Protein AF-A0A0M3JBZ4-F1 (afdb_monomer_lite)

Foldseek 3Di:
DDPPPPVPDDDPDLQVVCCVPPNNQLLVLLLVLQCVVVVPDDDPPDPDRDDPSSSVSSPDPFLLSNLCSVDNNQLSVQLLVLQCVLQVNDFPPDDPDDDDRDGPPSSRVCSNVVPLLSNCSSPHPPVVSVVQCVVLVVPGRPPDDDPSSVVSSVVD

Organism: Anisakis simplex (NCBI:txid6269)

Radius of gyration: 19.53 Å; chains: 1; bounding box: 50×48×49 Å

Secondary structure (DSSP, 8-state):
--TTSTT-SS---HHHHHHHHH-HHHHHHHHHHHHHHTT----TT--SPPPHHHHHHHT---HHHHHHHHS-HHHHHHHHHHHHHHHTPPPP---SS-------HHHHHHHHTT-HHHHHHHHS-HHHHHHHHHHTT--SSSS---HHHHHHHHT-

Structure (mmCIF, N/CA/C/O backbone):
data_AF-A0A0M3JBZ4-F1
#
_entry.id   AF-A0A0M3JBZ4-F1
#
loop_
_atom_site.group_PDB
_atom_site.id
_atom_site.type_symbol
_atom_site.label_atom_id
_atom_site.label_alt_id
_atom_site.label_comp_id
_atom_site.label_asym_id
_atom_site.label_entity_id
_atom_site.label_seq_id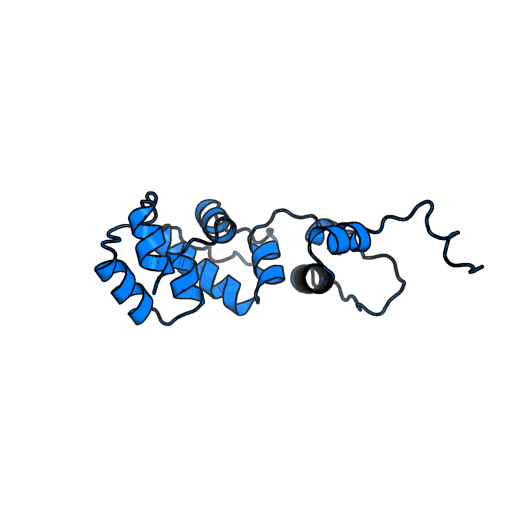
_atom_site.pdbx_PDB_ins_code
_atom_site.Cartn_x
_atom_site.Cartn_y
_atom_site.Cartn_z
_atom_site.occupancy
_atom_site.B_iso_or_equiv
_atom_site.auth_seq_id
_atom_site.auth_comp_id
_atom_site.auth_asym_id
_atom_site.auth_atom_id
_atom_site.pdbx_PDB_model_num
ATOM 1 N N . MET A 1 1 ? 32.236 26.283 -21.884 1.00 36.66 1 MET A N 1
ATOM 2 C CA . MET A 1 1 ? 30.768 26.282 -22.073 1.00 36.66 1 MET A CA 1
ATOM 3 C C . MET A 1 1 ? 30.400 24.889 -22.551 1.00 36.66 1 MET A C 1
ATOM 5 O O . MET A 1 1 ? 30.859 24.482 -23.607 1.00 36.66 1 MET A O 1
ATOM 9 N N . GLY A 1 2 ? 29.829 24.094 -21.646 1.00 34.66 2 GLY A N 1
ATOM 10 C CA . GLY A 1 2 ? 29.957 22.637 -21.648 1.00 34.66 2 GLY A CA 1
ATOM 11 C C . GLY A 1 2 ? 29.062 21.906 -22.647 1.00 34.66 2 GLY A C 1
ATOM 12 O O . GLY A 1 2 ? 27.935 22.319 -22.904 1.00 34.66 2 GLY A O 1
ATOM 13 N N . LEU A 1 3 ? 29.562 20.759 -23.114 1.00 31.56 3 LEU A N 1
ATOM 14 C CA . LEU A 1 3 ? 28.912 19.760 -23.978 1.00 31.56 3 LEU A CA 1
ATOM 15 C C . LEU A 1 3 ? 27.584 19.171 -23.434 1.00 31.56 3 LEU A C 1
ATOM 17 O O . LEU A 1 3 ? 27.039 18.238 -24.014 1.00 31.56 3 LEU A O 1
ATOM 21 N N . TRP A 1 4 ? 27.035 19.703 -22.343 1.00 35.00 4 TRP A N 1
ATOM 22 C CA . TRP A 1 4 ? 25.890 19.140 -21.625 1.00 35.00 4 TRP A CA 1
ATOM 23 C C . TRP A 1 4 ? 24.527 19.506 -22.237 1.00 35.00 4 TRP A C 1
ATOM 25 O O . TRP A 1 4 ? 23.527 18.883 -21.903 1.00 35.00 4 TRP A O 1
ATOM 35 N N . ALA A 1 5 ? 24.466 20.481 -23.150 1.00 35.09 5 ALA A N 1
ATOM 36 C CA . ALA A 1 5 ? 23.197 20.991 -23.683 1.00 35.09 5 ALA A CA 1
ATOM 37 C C . ALA A 1 5 ? 22.665 20.249 -24.929 1.00 35.09 5 ALA A C 1
ATOM 39 O O . ALA A 1 5 ? 21.485 20.359 -25.246 1.00 35.09 5 ALA A O 1
ATOM 40 N N . VAL A 1 6 ? 23.497 19.481 -25.643 1.00 38.75 6 VAL A N 1
ATOM 41 C CA . VAL A 1 6 ? 23.122 18.911 -26.960 1.00 38.75 6 VAL A CA 1
ATOM 42 C C . VAL A 1 6 ? 22.422 17.544 -26.850 1.00 38.75 6 VAL A C 1
ATOM 44 O O . VAL A 1 6 ? 21.811 17.079 -27.807 1.00 38.75 6 VAL A O 1
ATOM 47 N N . LEU A 1 7 ? 22.408 16.921 -25.667 1.00 34.09 7 LEU A N 1
ATOM 48 C CA . LEU A 1 7 ? 21.637 15.691 -25.413 1.00 34.09 7 LEU A CA 1
ATOM 49 C C . LEU A 1 7 ? 20.172 15.961 -25.009 1.00 34.09 7 LEU A C 1
ATOM 51 O O . LEU A 1 7 ? 19.402 15.022 -24.817 1.00 34.09 7 LEU A O 1
ATOM 55 N N . TRP A 1 8 ? 19.762 17.231 -24.927 1.00 37.31 8 TRP A N 1
ATOM 56 C CA . TRP A 1 8 ? 18.466 17.674 -24.391 1.00 37.31 8 TRP A CA 1
ATOM 57 C C . TRP A 1 8 ? 17.344 17.802 -25.439 1.00 37.31 8 TRP A C 1
ATOM 59 O O . TRP A 1 8 ? 16.406 18.571 -25.255 1.00 37.31 8 TRP A O 1
ATOM 69 N N . GLY A 1 9 ? 17.442 17.082 -26.562 1.00 33.50 9 GLY A N 1
ATOM 70 C CA . GLY A 1 9 ? 16.557 17.300 -27.712 1.00 33.50 9 GLY A CA 1
ATOM 71 C C . GLY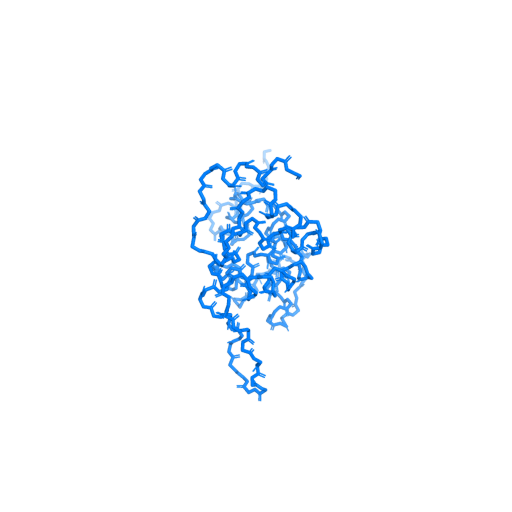 A 1 9 ? 15.435 16.284 -27.939 1.00 33.50 9 GLY A C 1
ATOM 72 O O . GLY A 1 9 ? 14.424 16.665 -28.507 1.00 33.50 9 GLY A O 1
ATOM 73 N N . ASN A 1 10 ? 15.584 15.002 -27.572 1.00 40.00 10 ASN A N 1
ATOM 74 C CA . ASN A 1 10 ? 14.639 13.958 -28.031 1.00 40.00 10 ASN A CA 1
ATOM 75 C C . ASN A 1 10 ? 14.620 12.668 -27.182 1.00 40.00 10 ASN A C 1
ATOM 77 O O . ASN A 1 10 ? 14.467 11.562 -27.702 1.00 40.00 10 ASN A O 1
ATOM 81 N N . LEU A 1 11 ? 14.796 12.773 -25.864 1.00 40.34 11 LEU A N 1
ATOM 82 C CA . LEU A 1 11 ? 14.651 11.624 -24.967 1.00 40.34 11 LEU A CA 1
ATOM 83 C C . LEU A 1 11 ? 14.227 12.092 -23.576 1.00 40.34 11 LEU A C 1
ATOM 85 O O . LEU A 1 11 ? 14.986 11.993 -22.616 1.00 40.34 11 LEU A O 1
ATOM 89 N N . GLU A 1 12 ? 13.003 12.599 -23.439 1.00 49.62 12 GLU A N 1
ATOM 90 C CA . GLU A 1 12 ? 12.389 12.622 -22.112 1.00 49.62 12 GLU A CA 1
ATOM 91 C C . GLU A 1 12 ? 12.109 11.168 -21.712 1.00 49.62 12 GLU A C 1
ATOM 93 O O . GLU A 1 12 ? 11.016 10.635 -21.919 1.00 49.62 12 GLU A O 1
ATOM 98 N N . SER A 1 13 ? 13.137 10.479 -21.216 1.00 69.88 13 SER A N 1
ATOM 99 C CA . SER A 1 13 ? 12.994 9.135 -20.683 1.00 69.88 13 SER A CA 1
ATOM 100 C C . SER A 1 13 ? 11.924 9.164 -19.588 1.00 69.88 13 SER A C 1
ATOM 102 O O . SER A 1 13 ? 11.793 10.134 -18.838 1.00 69.88 13 SER A O 1
ATOM 104 N N . MET A 1 14 ? 11.125 8.100 -19.498 1.00 71.44 14 MET A N 1
ATOM 105 C CA . MET A 1 14 ? 10.095 7.945 -18.463 1.00 71.44 14 MET A CA 1
ATOM 106 C C . MET A 1 14 ? 10.649 8.232 -17.051 1.00 71.44 14 MET A C 1
ATOM 108 O O . MET A 1 14 ? 9.953 8.822 -16.227 1.00 71.44 14 MET A O 1
ATOM 112 N N . GLN A 1 15 ? 11.929 7.922 -16.818 1.00 70.25 15 GLN A N 1
ATOM 113 C CA . GLN A 1 15 ? 12.672 8.289 -15.614 1.00 70.25 15 GLN A CA 1
ATOM 114 C C . GLN A 1 15 ? 12.698 9.796 -15.361 1.00 70.25 15 GLN A C 1
ATOM 116 O O . GLN A 1 15 ? 12.319 10.203 -14.275 1.00 70.25 15 GLN A O 1
ATOM 121 N N . VAL A 1 16 ? 13.064 10.637 -16.333 1.00 75.12 16 VAL A N 1
ATOM 122 C CA . VAL A 1 16 ? 13.131 12.099 -16.135 1.00 75.12 16 VAL A CA 1
ATOM 123 C C . VAL A 1 16 ? 11.765 12.666 -15.744 1.00 75.12 16 VAL A C 1
ATOM 125 O O . VAL A 1 16 ? 11.670 13.424 -14.781 1.00 75.12 16 VAL A O 1
ATOM 128 N N . LYS A 1 17 ? 10.690 12.245 -16.426 1.00 77.69 17 LYS A N 1
ATOM 129 C CA . LYS A 1 17 ? 9.318 12.679 -16.099 1.00 77.69 17 LYS A CA 1
ATOM 130 C C . LYS A 1 17 ? 8.885 12.223 -14.711 1.00 77.69 17 LYS A C 1
ATOM 132 O O . LYS A 1 17 ? 8.270 12.987 -13.972 1.00 77.69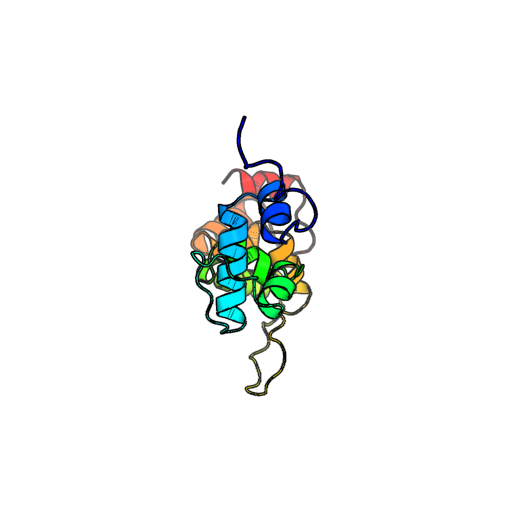 17 LYS A O 1
ATOM 137 N N . CYS A 1 18 ? 9.207 10.982 -14.359 1.00 79.75 18 CYS A N 1
ATOM 138 C CA . CYS A 1 18 ? 8.907 10.443 -13.045 1.00 79.75 18 CYS A CA 1
ATOM 139 C C . CYS A 1 18 ? 9.679 11.209 -11.959 1.00 79.75 18 CYS A C 1
ATOM 141 O O . CYS A 1 18 ? 9.066 11.677 -11.004 1.00 79.75 18 CYS A O 1
ATOM 143 N N . ILE A 1 19 ? 10.995 11.385 -12.123 1.00 82.50 19 ILE A N 1
ATOM 144 C CA . ILE A 1 19 ? 11.874 12.053 -11.153 1.00 82.50 19 ILE A CA 1
ATOM 145 C C . ILE A 1 19 ? 11.409 13.490 -10.930 1.00 82.50 19 ILE A C 1
ATOM 147 O O . ILE A 1 19 ? 11.293 13.919 -9.787 1.00 82.50 19 ILE A O 1
ATOM 151 N N . ALA A 1 20 ? 11.075 14.209 -12.004 1.00 80.12 20 ALA A N 1
ATOM 152 C CA . ALA A 1 20 ? 10.567 15.574 -11.913 1.00 80.12 20 ALA A CA 1
ATOM 153 C C . ALA A 1 20 ? 9.245 15.670 -11.130 1.00 80.12 20 ALA A C 1
ATOM 155 O O . ALA A 1 20 ? 9.004 16.669 -10.459 1.00 80.12 20 ALA A O 1
ATOM 156 N N . LYS A 1 21 ? 8.387 14.645 -11.208 1.00 81.31 21 LYS A N 1
ATOM 157 C CA . LYS A 1 21 ? 7.061 14.648 -10.574 1.00 81.31 21 LYS A CA 1
ATOM 158 C C . LYS A 1 21 ? 7.054 14.085 -9.150 1.00 81.31 21 LYS A C 1
ATOM 160 O O . LYS A 1 21 ? 6.306 14.577 -8.312 1.00 81.31 21 LYS A O 1
ATOM 165 N N . TYR A 1 22 ? 7.840 13.045 -8.893 1.00 83.06 22 TYR A N 1
ATOM 166 C CA . TYR A 1 22 ? 7.761 12.233 -7.674 1.00 83.06 22 TYR A CA 1
ATOM 167 C C . TYR A 1 22 ? 9.100 12.083 -6.936 1.00 83.06 22 TYR A C 1
ATOM 169 O O . TYR A 1 22 ? 9.120 11.612 -5.801 1.00 83.06 22 TYR A O 1
ATOM 177 N N . GLY A 1 23 ? 10.214 12.476 -7.555 1.00 84.06 23 GLY A N 1
ATOM 178 C CA . GLY A 1 23 ? 11.559 12.337 -7.003 1.00 84.06 23 GLY A CA 1
ATOM 179 C C . GLY A 1 23 ? 12.262 11.026 -7.372 1.00 84.06 23 GLY A C 1
ATOM 180 O O . GLY A 1 23 ? 11.651 10.014 -7.718 1.00 84.06 23 GLY A O 1
ATOM 181 N N . GLU A 1 24 ? 13.592 11.047 -7.290 1.00 82.62 24 GLU A N 1
ATOM 182 C CA . GLU A 1 24 ? 14.472 9.957 -7.735 1.00 82.62 24 GLU A CA 1
ATOM 183 C C . GLU A 1 24 ? 14.282 8.649 -6.971 1.00 82.62 24 GLU A C 1
ATOM 185 O O . GLU A 1 24 ? 14.236 7.574 -7.576 1.00 82.62 24 GLU A O 1
ATOM 190 N N . GLN A 1 25 ? 14.112 8.738 -5.653 1.00 84.94 25 GLN A N 1
ATOM 191 C CA . GLN A 1 25 ? 13.929 7.568 -4.798 1.00 84.94 25 GLN A CA 1
ATOM 192 C C . GLN A 1 25 ? 12.632 6.827 -5.130 1.00 84.94 25 GLN A C 1
ATOM 194 O O . GLN A 1 25 ? 12.652 5.610 -5.313 1.00 84.94 25 GLN A O 1
ATOM 199 N N . PHE A 1 26 ? 11.521 7.557 -5.275 1.00 86.81 26 PHE A N 1
ATOM 200 C CA . PHE A 1 26 ? 10.230 6.966 -5.623 1.00 86.81 26 PHE A CA 1
ATOM 201 C C . PHE A 1 26 ? 10.285 6.278 -6.987 1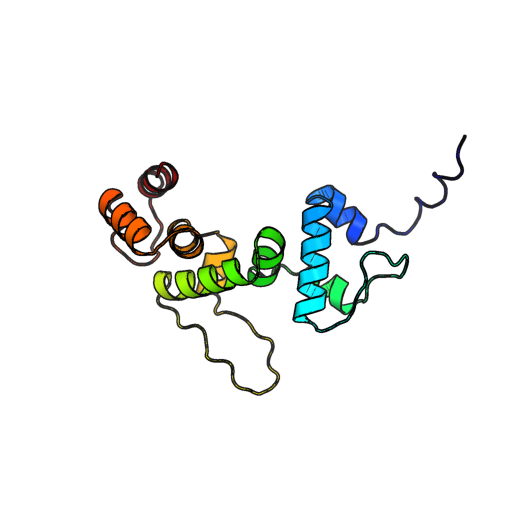.00 86.81 26 PHE A C 1
ATOM 203 O O . PHE A 1 26 ? 9.851 5.138 -7.128 1.00 86.81 26 PHE A O 1
ATOM 210 N N . CYS A 1 27 ? 10.871 6.934 -7.987 1.00 85.00 27 CYS A N 1
ATOM 211 C CA . CYS A 1 27 ? 10.965 6.377 -9.332 1.00 85.00 27 CYS A CA 1
ATOM 212 C C . CYS A 1 27 ? 11.880 5.157 -9.397 1.00 85.00 27 CYS A C 1
ATOM 214 O O . CYS A 1 27 ? 11.533 4.170 -10.040 1.00 85.00 27 CYS A O 1
ATOM 216 N N . SER A 1 28 ? 13.005 5.177 -8.684 1.00 85.50 28 SER A N 1
ATOM 217 C CA . SER A 1 28 ? 13.878 4.005 -8.562 1.00 85.50 28 SER A CA 1
ATOM 218 C C . SER A 1 28 ? 13.164 2.841 -7.869 1.00 85.50 28 SER A C 1
ATOM 220 O O . SER A 1 28 ? 13.254 1.702 -8.329 1.00 85.50 28 SER A O 1
ATOM 222 N N . SER A 1 29 ? 12.404 3.127 -6.805 1.00 88.56 29 SER A N 1
ATOM 223 C CA . SER A 1 29 ? 11.580 2.137 -6.103 1.00 88.56 29 SER A CA 1
ATOM 224 C C . SER A 1 29 ? 10.515 1.541 -7.027 1.00 88.56 29 SER A C 1
ATOM 226 O O . SER A 1 29 ? 10.410 0.322 -7.145 1.00 88.56 29 SER A O 1
ATOM 228 N N . MET A 1 30 ? 9.803 2.384 -7.780 1.00 87.38 30 MET A N 1
ATOM 229 C CA . MET A 1 30 ? 8.797 1.970 -8.761 1.00 87.38 30 MET A CA 1
ATOM 230 C C . MET A 1 30 ? 9.374 1.018 -9.817 1.00 87.38 30 MET A C 1
ATOM 232 O O . MET A 1 30 ? 8.807 -0.040 -10.085 1.00 87.38 30 MET A O 1
ATOM 236 N N . LEU A 1 31 ? 10.532 1.358 -10.391 1.00 87.44 31 LEU A N 1
ATOM 237 C CA . LEU A 1 31 ? 11.199 0.517 -11.387 1.00 87.44 31 LEU A CA 1
ATOM 238 C C . LEU A 1 31 ? 11.658 -0.823 -10.795 1.00 87.44 31 LEU A C 1
ATOM 240 O O . LEU A 1 31 ? 11.505 -1.859 -11.444 1.00 87.44 31 LEU A O 1
ATOM 244 N N . SER A 1 32 ? 12.164 -0.816 -9.559 1.00 86.19 32 SER A N 1
ATOM 245 C CA . SER A 1 32 ? 12.558 -2.026 -8.825 1.00 86.19 32 SER A CA 1
ATOM 246 C C . SER A 1 32 ? 11.364 -2.948 -8.553 1.00 86.19 32 SER A C 1
ATOM 248 O O . SER A 1 32 ? 11.417 -4.145 -8.839 1.00 86.19 32 SER A O 1
ATOM 250 N N . VAL A 1 33 ? 10.243 -2.386 -8.088 1.00 87.50 33 VAL A N 1
ATOM 251 C CA . VAL A 1 33 ? 8.981 -3.114 -7.884 1.00 87.50 33 VAL A CA 1
ATOM 252 C C . VAL A 1 33 ? 8.505 -3.742 -9.189 1.00 87.50 33 VAL A C 1
ATOM 254 O O . VAL A 1 33 ? 8.194 -4.930 -9.218 1.00 87.50 33 VAL A O 1
ATOM 257 N N . CYS A 1 34 ? 8.498 -2.980 -10.281 1.00 86.94 34 CYS A N 1
ATOM 258 C CA . CYS A 1 34 ? 8.078 -3.475 -11.588 1.00 86.94 34 CYS A CA 1
ATOM 259 C C . CYS A 1 34 ? 8.987 -4.583 -12.127 1.00 86.94 34 CYS A C 1
ATOM 261 O O . CYS A 1 34 ? 8.500 -5.579 -12.658 1.00 86.94 34 CYS A O 1
ATOM 263 N N . SER A 1 35 ? 10.302 -4.442 -11.956 1.00 87.31 35 SER A N 1
ATOM 264 C CA . SER A 1 35 ? 11.284 -5.479 -12.282 1.00 87.31 35 SER A CA 1
ATOM 265 C C . SER A 1 35 ? 11.018 -6.768 -11.498 1.00 87.31 35 SER A C 1
ATOM 267 O O . SER A 1 35 ? 10.970 -7.843 -12.096 1.00 87.31 35 SER A O 1
ATOM 269 N N . SER A 1 36 ? 10.769 -6.659 -10.189 1.00 87.12 36 SER A N 1
ATOM 270 C CA . SER A 1 36 ? 10.456 -7.793 -9.315 1.00 87.12 36 SER A CA 1
ATOM 271 C C . SER A 1 36 ? 9.131 -8.468 -9.685 1.00 87.12 36 SER A C 1
ATOM 273 O O . SER A 1 36 ? 9.097 -9.682 -9.876 1.00 87.12 36 SER A O 1
ATOM 275 N N . MET A 1 37 ? 8.056 -7.694 -9.863 1.00 83.69 37 MET A N 1
ATOM 276 C CA . MET A 1 37 ? 6.725 -8.226 -10.179 1.00 83.69 37 MET A CA 1
ATOM 277 C C . MET A 1 37 ? 6.677 -8.917 -11.541 1.00 83.69 37 MET A C 1
ATOM 279 O O . MET A 1 37 ? 6.023 -9.946 -11.684 1.00 83.69 37 MET A O 1
ATOM 283 N N . LEU A 1 38 ? 7.389 -8.376 -12.532 1.00 86.75 38 LEU A N 1
ATOM 284 C CA . LEU A 1 38 ? 7.478 -8.968 -13.867 1.00 86.75 38 LEU A CA 1
ATOM 285 C C . LEU A 1 38 ? 8.584 -10.025 -13.980 1.00 86.75 38 LEU A C 1
ATOM 287 O O . LEU A 1 38 ? 8.717 -10.646 -15.031 1.00 86.75 38 LEU A O 1
ATOM 291 N N . SER A 1 39 ? 9.390 -10.225 -12.929 1.00 86.81 39 SER A N 1
ATOM 292 C CA . SER A 1 39 ? 10.587 -11.077 -12.957 1.00 86.81 39 SER A CA 1
ATOM 293 C C . SER A 1 39 ? 11.544 -10.741 -14.116 1.00 86.81 39 SER A C 1
ATOM 295 O O . SER A 1 39 ? 12.185 -11.623 -14.686 1.00 86.81 39 SER A O 1
ATOM 297 N N . ILE A 1 40 ? 11.643 -9.456 -14.475 1.00 85.12 40 ILE A N 1
ATOM 298 C CA . ILE A 1 40 ? 12.543 -8.957 -15.523 1.00 85.12 40 ILE A CA 1
ATOM 299 C C . ILE A 1 40 ? 13.793 -8.409 -14.831 1.00 85.12 40 ILE A C 1
ATOM 301 O O . ILE A 1 40 ? 13.688 -7.374 -14.170 1.00 85.12 40 ILE A O 1
ATOM 305 N N . PRO A 1 41 ? 14.972 -9.042 -14.961 1.00 79.81 41 PRO A N 1
ATOM 306 C CA . PRO A 1 41 ? 16.187 -8.548 -14.328 1.00 79.81 41 PRO A CA 1
ATOM 307 C C . PRO A 1 41 ? 16.594 -7.209 -14.947 1.00 79.81 41 PRO A C 1
ATOM 309 O O . PRO A 1 41 ? 16.776 -7.095 -16.159 1.00 79.81 41 PRO A O 1
ATOM 312 N N . TRP A 1 42 ? 16.753 -6.192 -14.106 1.00 76.38 42 TRP A N 1
ATOM 313 C CA . TRP A 1 42 ? 17.199 -4.868 -14.520 1.00 76.38 42 TRP A CA 1
ATOM 314 C C . TRP A 1 42 ? 18.167 -4.298 -13.485 1.00 76.38 42 TRP A C 1
ATOM 316 O O . TRP A 1 42 ? 17.936 -4.415 -12.282 1.00 76.38 42 TRP A O 1
ATOM 326 N N . LYS A 1 43 ? 19.264 -3.692 -13.953 1.00 67.75 43 LYS A N 1
ATOM 327 C CA . LYS A 1 43 ? 20.226 -3.004 -13.094 1.00 67.75 43 LYS A CA 1
ATOM 328 C C . LYS A 1 43 ? 20.087 -1.490 -13.266 1.00 67.75 43 LYS A C 1
ATOM 330 O O . LYS A 1 43 ? 20.159 -0.977 -14.380 1.00 67.75 43 LYS A O 1
ATOM 335 N N . ASN A 1 44 ? 19.917 -0.789 -12.145 1.00 62.47 44 ASN A N 1
ATOM 336 C CA . ASN A 1 44 ? 19.725 0.668 -12.076 1.00 62.47 44 ASN A CA 1
ATOM 337 C C . ASN A 1 44 ? 20.995 1.482 -12.430 1.00 62.47 44 ASN A C 1
ATOM 339 O O . ASN A 1 44 ? 20.989 2.704 -12.416 1.00 62.47 44 ASN A O 1
ATOM 343 N N . ASP A 1 45 ? 22.101 0.809 -12.743 1.00 58.50 45 ASP A N 1
ATOM 344 C CA . ASP A 1 45 ? 23.390 1.392 -13.140 1.00 58.50 45 ASP A CA 1
ATOM 345 C C . ASP A 1 45 ? 23.557 1.505 -14.667 1.00 58.50 45 ASP A C 1
ATOM 347 O O . ASP A 1 45 ? 24.534 2.067 -15.166 1.00 58.50 45 ASP A O 1
ATOM 351 N N . SER A 1 46 ? 22.621 0.938 -15.427 1.00 53.12 46 SER A N 1
ATOM 352 C CA . SER A 1 46 ? 22.790 0.733 -16.854 1.00 53.12 46 SER A CA 1
ATOM 353 C C . SER A 1 46 ? 22.227 1.919 -17.636 1.00 53.12 46 SER A C 1
ATOM 355 O O . SER A 1 46 ? 21.030 2.183 -17.608 1.00 53.12 46 SER A O 1
ATOM 357 N N . VAL A 1 47 ? 23.070 2.553 -18.460 1.00 51.00 47 VAL A N 1
ATOM 358 C CA . VAL A 1 47 ? 22.694 3.531 -19.515 1.00 51.00 47 VAL A CA 1
ATOM 359 C C . VAL A 1 47 ? 21.774 2.897 -20.591 1.00 51.00 47 VAL A C 1
ATOM 361 O O . VAL A 1 47 ? 21.413 3.518 -21.589 1.00 51.00 47 VAL A O 1
ATOM 364 N N . GLN A 1 48 ? 21.388 1.629 -20.417 1.00 58.44 48 GLN A N 1
ATOM 365 C CA . GLN A 1 48 ? 20.466 0.917 -21.289 1.00 58.44 48 GLN A CA 1
ATOM 366 C C . GLN A 1 48 ? 19.040 1.451 -21.148 1.00 58.44 48 GLN A C 1
ATOM 368 O O . GLN A 1 48 ? 18.549 1.731 -20.055 1.00 58.44 48 GLN A O 1
ATOM 373 N N . ARG A 1 49 ? 18.347 1.533 -22.291 1.00 68.44 49 ARG A N 1
ATOM 374 C CA . ARG A 1 49 ? 16.909 1.806 -22.329 1.00 68.44 49 ARG A CA 1
ATOM 375 C C . ARG A 1 49 ? 16.171 0.801 -21.447 1.00 68.44 49 ARG A C 1
ATOM 377 O O . ARG A 1 49 ? 16.372 -0.405 -21.572 1.00 68.44 49 ARG A O 1
ATOM 384 N N . LEU A 1 50 ? 15.286 1.322 -20.603 1.00 76.00 50 LEU A N 1
ATOM 385 C CA . LEU A 1 50 ? 14.375 0.524 -19.794 1.00 76.00 50 LEU A CA 1
ATOM 386 C C . LEU A 1 50 ? 13.587 -0.473 -20.665 1.00 76.00 50 LEU A C 1
ATOM 388 O O . LEU A 1 50 ? 13.068 -0.074 -21.714 1.00 76.00 50 LEU A O 1
ATOM 392 N N . PRO A 1 51 ? 13.446 -1.740 -20.232 1.00 81.94 51 PRO A N 1
ATOM 393 C CA . PRO A 1 51 ? 12.584 -2.705 -20.901 1.00 81.94 51 PRO A CA 1
ATOM 394 C C . PRO A 1 51 ? 11.142 -2.180 -21.025 1.00 81.94 51 PRO A C 1
ATOM 396 O O . PRO A 1 51 ? 10.612 -1.666 -20.035 1.00 81.94 51 PRO A O 1
ATOM 399 N N . PRO A 1 52 ? 10.461 -2.353 -22.177 1.00 81.00 52 PRO A N 1
ATOM 400 C CA . PRO A 1 52 ? 9.097 -1.853 -22.374 1.00 81.00 52 PRO A CA 1
ATOM 401 C C . PRO A 1 52 ? 8.098 -2.339 -21.316 1.00 81.00 52 PRO A C 1
ATOM 403 O O . PRO A 1 52 ? 7.237 -1.572 -20.899 1.00 81.00 52 PRO A O 1
ATOM 406 N N . GLY A 1 53 ? 8.248 -3.577 -20.828 1.00 83.06 53 GLY A N 1
ATOM 407 C CA . GLY A 1 53 ? 7.410 -4.113 -19.750 1.00 83.06 53 GLY A CA 1
ATOM 408 C C . GLY A 1 53 ? 7.570 -3.353 -18.430 1.00 83.06 53 GLY A C 1
ATOM 409 O O . GLY A 1 53 ? 6.578 -3.030 -17.782 1.00 83.06 53 GLY A O 1
ATOM 410 N N . ILE A 1 54 ? 8.803 -2.985 -18.064 1.00 83.69 54 ILE A N 1
ATOM 411 C CA . ILE A 1 54 ? 9.073 -2.185 -16.860 1.00 83.69 54 ILE A CA 1
ATOM 412 C C . ILE A 1 54 ? 8.531 -0.763 -17.035 1.00 83.69 54 ILE A C 1
ATOM 414 O O . ILE A 1 54 ? 7.933 -0.233 -16.104 1.00 83.69 54 ILE A O 1
ATOM 418 N N . VAL A 1 55 ? 8.677 -0.162 -18.225 1.00 83.00 55 VAL A N 1
ATOM 419 C CA . VAL A 1 55 ? 8.093 1.159 -18.527 1.00 83.00 55 VAL A CA 1
ATOM 420 C C . VAL A 1 55 ? 6.571 1.124 -18.398 1.00 83.00 55 VAL A C 1
ATOM 422 O O . VAL A 1 55 ? 6.006 1.987 -17.732 1.00 83.00 55 VAL A O 1
ATOM 425 N N . GLY A 1 56 ? 5.918 0.117 -18.985 1.00 84.19 56 GLY A N 1
ATOM 426 C CA . GLY A 1 56 ? 4.466 -0.048 -18.909 1.00 84.19 56 GLY A CA 1
ATOM 427 C C . GLY A 1 56 ? 3.978 -0.248 -17.475 1.00 84.19 56 GLY A C 1
ATOM 428 O O . GLY A 1 56 ? 3.044 0.422 -17.046 1.00 84.19 56 GLY A O 1
ATOM 429 N N . CYS A 1 57 ? 4.660 -1.094 -16.698 1.00 84.69 57 CYS A N 1
ATOM 430 C CA . CYS A 1 57 ? 4.351 -1.258 -15.281 1.00 84.69 57 CYS A CA 1
ATOM 431 C C . CYS A 1 57 ? 4.551 0.044 -14.502 1.00 84.69 57 CYS A C 1
ATOM 433 O O . CYS A 1 57 ? 3.678 0.434 -13.743 1.00 84.69 57 CYS A O 1
ATOM 435 N N . ALA A 1 58 ? 5.644 0.774 -14.707 1.00 82.94 58 ALA A N 1
ATOM 436 C CA . ALA A 1 58 ? 5.914 1.982 -13.933 1.00 82.94 58 ALA A CA 1
ATOM 437 C C . ALA A 1 58 ? 5.003 3.170 -14.313 1.00 82.94 58 ALA A C 1
ATOM 439 O O . ALA A 1 58 ? 4.963 4.175 -13.606 1.00 82.94 58 ALA A O 1
ATOM 440 N N . GLN A 1 59 ? 4.264 3.053 -15.419 1.00 83.38 59 GLN A N 1
ATOM 441 C CA . GLN A 1 59 ? 3.199 3.972 -15.827 1.00 83.38 59 GLN A CA 1
ATOM 442 C C . GLN A 1 59 ? 1.809 3.539 -15.342 1.00 83.38 59 GLN A C 1
ATOM 444 O O . GLN A 1 59 ? 0.834 4.252 -15.580 1.00 83.38 59 GLN A O 1
ATOM 449 N N . THR A 1 60 ? 1.700 2.392 -14.669 1.00 82.69 60 THR A N 1
ATOM 450 C CA . THR A 1 60 ? 0.424 1.886 -14.173 1.00 82.69 60 THR A CA 1
ATOM 451 C C . THR A 1 60 ? -0.168 2.778 -13.083 1.00 82.69 60 THR A C 1
ATOM 453 O O . THR A 1 60 ? 0.532 3.411 -12.287 1.00 82.69 60 THR A O 1
ATOM 456 N N . THR A 1 61 ? -1.493 2.767 -13.002 1.00 82.88 61 THR A N 1
ATOM 457 C CA . THR A 1 61 ? -2.249 3.311 -11.871 1.00 82.88 61 THR A CA 1
ATOM 458 C C . THR A 1 61 ? -2.652 2.227 -10.876 1.00 82.88 61 THR A C 1
ATOM 460 O O . THR A 1 61 ? -3.479 2.487 -10.009 1.00 82.88 61 THR A O 1
ATOM 463 N N . ASP A 1 62 ? -2.098 1.016 -11.004 1.00 84.62 62 ASP A N 1
ATOM 464 C CA . ASP A 1 62 ? -2.340 -0.088 -10.077 1.00 84.62 62 ASP A CA 1
ATOM 465 C C . ASP A 1 62 ? -1.959 0.322 -8.636 1.00 84.62 62 ASP A C 1
ATOM 467 O O . ASP A 1 62 ? -0.778 0.584 -8.358 1.00 84.62 62 ASP A O 1
ATOM 471 N N . PRO A 1 63 ? -2.931 0.370 -7.704 1.00 87.25 63 PRO A N 1
ATOM 472 C CA . PRO A 1 63 ? -2.690 0.788 -6.326 1.00 87.25 63 PRO A CA 1
ATOM 473 C C . PRO A 1 63 ? -1.681 -0.086 -5.580 1.00 87.25 63 PRO A C 1
ATOM 475 O O . PRO A 1 63 ? -1.002 0.398 -4.677 1.00 87.25 63 PRO A O 1
ATOM 478 N N . VAL A 1 64 ? -1.538 -1.362 -5.949 1.00 86.38 64 VAL A N 1
ATOM 479 C CA . VAL A 1 64 ? -0.563 -2.275 -5.339 1.00 86.38 64 VAL A CA 1
ATOM 480 C C . VAL A 1 64 ? 0.847 -1.895 -5.760 1.00 86.38 64 VAL A C 1
ATOM 482 O O . VAL A 1 64 ? 1.742 -1.834 -4.916 1.00 86.38 64 VAL A O 1
ATOM 485 N N . VAL A 1 65 ? 1.045 -1.600 -7.045 1.00 87.38 65 VAL A N 1
ATOM 486 C CA . VAL A 1 65 ? 2.342 -1.161 -7.575 1.00 87.38 65 VAL A CA 1
ATOM 487 C C . VAL A 1 65 ? 2.740 0.171 -6.938 1.00 87.38 65 VAL A C 1
ATOM 489 O O . VAL A 1 65 ? 3.846 0.294 -6.410 1.00 87.38 65 VAL A O 1
ATOM 492 N N . GLN A 1 66 ? 1.813 1.133 -6.880 1.00 88.81 66 GLN A N 1
ATOM 493 C CA . GLN A 1 66 ? 2.061 2.424 -6.233 1.00 88.81 66 GLN A CA 1
ATOM 494 C C . GLN A 1 66 ? 2.327 2.292 -4.732 1.00 88.81 66 GLN A C 1
ATOM 496 O O . GLN A 1 66 ? 3.279 2.893 -4.230 1.00 88.81 66 GLN A O 1
ATOM 501 N N . CYS A 1 67 ? 1.554 1.465 -4.023 1.00 91.12 67 CYS A N 1
ATOM 502 C CA . CYS A 1 67 ? 1.790 1.187 -2.610 1.00 91.12 67 CYS A CA 1
ATOM 503 C C . CYS A 1 67 ? 3.198 0.626 -2.400 1.00 91.12 67 CYS A C 1
ATOM 505 O O . CYS A 1 67 ? 3.934 1.116 -1.547 1.00 91.12 67 CYS A O 1
ATOM 507 N N . ARG A 1 68 ? 3.594 -0.392 -3.176 1.00 90.88 68 ARG A N 1
ATOM 508 C CA . ARG A 1 68 ? 4.901 -1.054 -3.033 1.00 90.88 68 ARG A CA 1
ATOM 509 C C . ARG A 1 68 ? 6.052 -0.102 -3.332 1.00 90.88 68 ARG A C 1
ATOM 511 O O . ARG A 1 68 ? 7.074 -0.190 -2.664 1.00 90.88 68 ARG A O 1
ATOM 518 N N . ALA A 1 69 ? 5.871 0.801 -4.295 1.00 88.25 69 ALA A N 1
ATOM 519 C CA . ALA A 1 69 ? 6.855 1.822 -4.629 1.00 88.25 69 ALA A CA 1
ATOM 520 C C . ALA A 1 69 ? 6.998 2.879 -3.521 1.00 88.25 69 ALA A C 1
ATOM 522 O O . ALA A 1 69 ? 8.114 3.312 -3.228 1.00 88.25 69 ALA A O 1
ATOM 523 N N . LYS A 1 70 ? 5.881 3.284 -2.901 1.00 90.62 70 LYS A N 1
ATOM 524 C CA . LYS A 1 70 ? 5.845 4.278 -1.815 1.00 90.62 70 LYS A CA 1
ATOM 525 C C . LYS A 1 70 ? 6.306 3.710 -0.468 1.00 90.62 70 LYS A C 1
ATOM 527 O O . LYS A 1 70 ? 6.933 4.418 0.314 1.00 90.62 70 LYS A O 1
ATOM 532 N N . TYR A 1 71 ? 5.978 2.452 -0.196 1.00 90.38 71 TYR A N 1
ATOM 533 C CA . TYR A 1 71 ? 6.243 1.760 1.062 1.00 90.38 71 TYR A CA 1
ATOM 534 C C . TYR A 1 71 ? 7.144 0.539 0.825 1.00 90.38 71 TYR A C 1
ATOM 536 O O . TYR A 1 71 ? 8.189 0.636 0.194 1.00 90.38 71 TYR A O 1
ATOM 544 N N . SER A 1 72 ? 6.774 -0.621 1.370 1.00 87.25 72 SER A N 1
ATOM 545 C CA . SER A 1 72 ? 7.444 -1.895 1.113 1.00 87.25 72 SER A CA 1
ATOM 546 C C . SER A 1 72 ? 6.417 -2.948 0.733 1.00 87.25 72 SER A C 1
ATOM 548 O O . SER A 1 72 ? 5.255 -2.862 1.134 1.00 87.25 72 SER A O 1
ATOM 550 N N . GLU A 1 73 ? 6.855 -3.997 0.041 1.00 86.19 73 GLU A N 1
ATOM 551 C CA . GLU A 1 73 ? 6.009 -5.158 -0.243 1.00 86.19 73 GLU A CA 1
ATOM 552 C C . GLU A 1 73 ? 5.359 -5.727 1.022 1.00 86.19 73 GLU A C 1
ATOM 554 O O . GLU A 1 73 ? 4.149 -5.945 1.051 1.00 86.19 73 GLU A O 1
ATOM 559 N N . SER A 1 74 ? 6.132 -5.894 2.099 1.00 88.38 74 SER A N 1
ATOM 560 C CA . SER A 1 74 ? 5.598 -6.423 3.358 1.00 88.38 74 SER A CA 1
ATOM 561 C C . SER A 1 74 ? 4.498 -5.532 3.941 1.00 88.38 74 SER A C 1
ATOM 563 O O . SER A 1 74 ? 3.490 -6.037 4.435 1.00 88.38 74 SER A O 1
ATOM 565 N N . PHE A 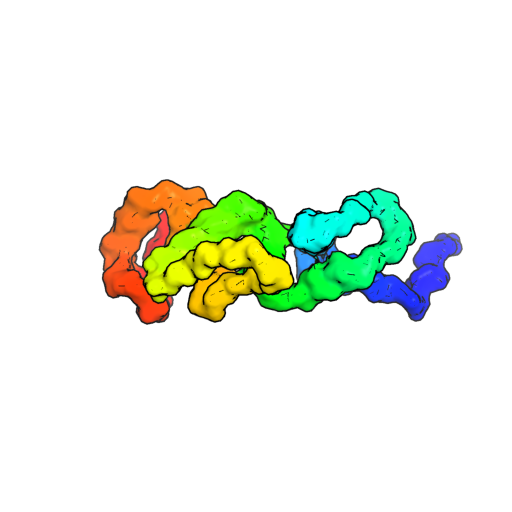1 75 ? 4.671 -4.209 3.860 1.00 91.88 75 PHE A N 1
ATOM 566 C CA . PHE A 1 75 ? 3.685 -3.243 4.321 1.00 91.88 75 PHE A CA 1
ATOM 567 C C . PHE A 1 75 ? 2.415 -3.315 3.477 1.00 91.88 75 PHE A C 1
ATOM 569 O O . PHE A 1 75 ? 1.330 -3.443 4.034 1.00 91.88 75 PHE A O 1
ATOM 576 N N . CYS A 1 76 ? 2.542 -3.322 2.151 1.00 90.81 76 CYS A N 1
ATOM 577 C CA . CYS A 1 76 ? 1.398 -3.379 1.243 1.00 90.81 76 CYS A CA 1
ATOM 578 C C . CYS A 1 76 ? 0.644 -4.705 1.316 1.00 90.81 76 CYS A C 1
ATOM 580 O O . CYS A 1 76 ? -0.574 -4.714 1.186 1.00 90.81 76 CYS A O 1
ATOM 582 N N . ASN A 1 77 ? 1.325 -5.816 1.601 1.00 89.12 77 ASN A N 1
ATOM 583 C CA . ASN A 1 77 ? 0.663 -7.096 1.851 1.00 89.12 77 ASN A CA 1
ATOM 584 C C . ASN A 1 77 ? -0.159 -7.048 3.152 1.00 89.12 77 ASN A C 1
ATOM 586 O O . ASN A 1 77 ? -1.301 -7.509 3.177 1.00 89.12 77 ASN A O 1
ATOM 590 N N . ARG A 1 78 ? 0.379 -6.439 4.223 1.00 90.81 78 ARG A N 1
ATOM 591 C CA . ARG A 1 78 ? -0.387 -6.199 5.461 1.00 90.81 78 ARG A CA 1
ATOM 592 C C . ARG A 1 78 ? -1.551 -5.239 5.226 1.00 90.81 78 ARG A C 1
ATOM 594 O O . ARG A 1 78 ? -2.641 -5.494 5.729 1.00 90.81 78 ARG A O 1
ATOM 601 N N . LEU A 1 79 ? -1.342 -4.185 4.436 1.00 91.12 79 LEU A N 1
ATOM 602 C CA . LEU A 1 79 ? -2.384 -3.233 4.060 1.00 91.12 79 LEU A CA 1
ATOM 603 C C . LEU A 1 79 ? -3.484 -3.902 3.236 1.00 91.12 79 LEU A C 1
ATOM 605 O O . LEU A 1 79 ? -4.651 -3.695 3.530 1.00 91.12 79 LEU A O 1
ATOM 609 N N . GLY A 1 80 ? -3.141 -4.765 2.279 1.00 90.44 80 GLY A N 1
ATOM 610 C CA . GLY A 1 80 ? -4.111 -5.554 1.521 1.00 90.44 80 GLY A CA 1
ATOM 611 C C . GLY A 1 80 ? -4.948 -6.461 2.424 1.00 90.44 80 GLY A C 1
ATOM 612 O O . GLY A 1 80 ? -6.173 -6.464 2.326 1.00 90.44 80 GLY A O 1
ATOM 613 N N . ALA A 1 81 ? -4.315 -7.165 3.369 1.00 88.31 81 ALA A N 1
ATOM 614 C CA . ALA A 1 81 ? -5.023 -7.986 4.353 1.00 88.31 81 ALA A CA 1
ATOM 615 C C . ALA A 1 81 ? -5.913 -7.149 5.293 1.00 88.31 81 ALA A C 1
ATOM 617 O O . ALA A 1 81 ? -7.024 -7.557 5.632 1.00 88.31 81 ALA A O 1
ATOM 618 N N . ALA A 1 82 ? -5.453 -5.967 5.704 1.00 89.31 82 ALA A N 1
ATOM 619 C CA . ALA A 1 82 ? -6.253 -5.036 6.490 1.00 89.31 82 ALA A CA 1
ATOM 620 C C . ALA A 1 82 ? -7.445 -4.507 5.681 1.00 89.31 82 ALA A C 1
ATOM 622 O O . ALA A 1 82 ? -8.569 -4.517 6.171 1.00 89.31 82 ALA A O 1
ATOM 623 N N . CYS A 1 83 ? -7.225 -4.128 4.426 1.00 89.25 83 CYS A N 1
ATOM 624 C CA . CYS A 1 83 ? -8.264 -3.690 3.507 1.00 89.25 83 CYS A CA 1
ATOM 625 C C . CYS A 1 83 ? -9.294 -4.787 3.242 1.00 89.25 83 CYS A C 1
ATOM 627 O O . CYS A 1 83 ? -10.483 -4.494 3.241 1.00 89.25 83 CYS A O 1
ATOM 629 N N . SER A 1 84 ? -8.882 -6.049 3.116 1.00 88.88 84 SER A N 1
ATOM 630 C CA . SER A 1 84 ? -9.794 -7.198 3.048 1.00 88.88 84 SER A CA 1
ATOM 631 C C . SER A 1 84 ? -10.718 -7.266 4.270 1.00 88.88 84 SER A C 1
ATOM 633 O O . SER A 1 84 ? -11.938 -7.292 4.124 1.00 88.88 84 SER A O 1
ATOM 635 N N . LYS A 1 85 ? -10.161 -7.156 5.484 1.00 85.94 85 LYS A N 1
ATOM 636 C CA . LYS A 1 85 ? -10.946 -7.123 6.732 1.00 85.94 85 LYS A CA 1
ATOM 637 C C . LYS A 1 85 ? -11.873 -5.909 6.827 1.00 85.94 85 LYS A C 1
ATOM 639 O O . LYS A 1 85 ? -13.003 -6.035 7.283 1.00 85.94 85 LYS A O 1
ATOM 644 N N . VAL A 1 86 ? -11.393 -4.732 6.427 1.00 82.81 86 VAL A N 1
ATOM 645 C CA . VAL A 1 86 ? -12.133 -3.462 6.538 1.00 82.81 86 VAL A CA 1
ATOM 646 C C . VAL A 1 86 ? -13.259 -3.365 5.501 1.00 82.81 86 VAL A C 1
ATOM 648 O O . VAL A 1 86 ? -14.313 -2.801 5.795 1.00 82.81 86 VAL A O 1
ATOM 651 N N . THR A 1 87 ? -13.050 -3.917 4.304 1.00 84.75 87 THR A N 1
ATOM 652 C CA . THR A 1 87 ? -14.051 -3.975 3.222 1.00 84.75 87 THR A CA 1
ATOM 653 C C . THR A 1 87 ? -14.996 -5.167 3.345 1.00 84.75 87 THR A C 1
ATOM 655 O O . THR A 1 87 ? -16.014 -5.192 2.660 1.00 84.75 87 THR A O 1
ATOM 658 N N . GLY A 1 88 ? -14.657 -6.175 4.156 1.00 85.25 88 GLY A N 1
ATOM 659 C CA . GLY A 1 88 ? -15.357 -7.461 4.163 1.00 85.25 88 GLY A CA 1
ATOM 660 C C . GLY A 1 88 ? -15.235 -8.218 2.835 1.00 85.25 88 GLY A C 1
ATOM 661 O O . GLY A 1 88 ? -16.073 -9.062 2.538 1.00 85.25 88 GLY A O 1
ATOM 662 N N . THR A 1 89 ? -14.237 -7.882 2.013 1.00 86.38 89 THR A N 1
ATOM 663 C CA . THR A 1 89 ? -13.987 -8.522 0.718 1.00 86.38 89 THR A CA 1
ATOM 664 C C . THR A 1 89 ? -12.816 -9.481 0.851 1.00 86.38 89 THR A C 1
ATOM 666 O O . THR A 1 89 ? -11.725 -9.079 1.261 1.00 86.38 89 THR A O 1
ATOM 669 N N . ASP A 1 90 ? -13.012 -10.740 0.478 1.00 85.12 90 ASP A N 1
ATOM 670 C CA . ASP A 1 90 ? -11.936 -11.726 0.498 1.00 85.12 90 ASP A CA 1
ATOM 671 C C . ASP A 1 90 ? -10.912 -11.453 -0.607 1.00 85.12 90 ASP A C 1
ATOM 673 O O . ASP A 1 90 ? -11.255 -11.120 -1.744 1.00 85.12 90 ASP A O 1
ATOM 677 N N . ILE A 1 91 ? -9.629 -11.624 -0.281 1.00 82.12 91 ILE A N 1
ATOM 678 C CA . ILE A 1 91 ? -8.581 -11.669 -1.302 1.00 82.12 91 ILE A CA 1
ATOM 679 C C . ILE A 1 91 ? -8.719 -13.024 -1.999 1.00 82.12 91 ILE A C 1
ATOM 681 O O . ILE A 1 91 ? -8.547 -14.050 -1.333 1.00 82.12 91 ILE A O 1
ATOM 685 N N . PRO A 1 92 ? -9.015 -13.068 -3.310 1.00 72.75 92 PRO A N 1
ATOM 686 C CA . PRO A 1 92 ? -9.151 -14.329 -4.015 1.00 72.75 92 PRO A CA 1
ATOM 687 C C . PRO A 1 92 ? -7.855 -15.130 -3.864 1.00 72.75 92 PRO A C 1
ATOM 689 O O . PRO A 1 92 ? -6.763 -14.646 -4.169 1.00 72.75 92 PRO A O 1
ATOM 692 N N . ALA A 1 93 ? -7.968 -16.362 -3.364 1.00 58.19 93 ALA A N 1
ATOM 693 C CA . ALA A 1 93 ? -6.859 -17.303 -3.355 1.00 58.19 93 ALA A CA 1
ATOM 694 C C . ALA A 1 93 ? -6.500 -17.586 -4.817 1.00 58.19 93 ALA A C 1
ATOM 696 O O . ALA A 1 93 ? -7.302 -18.149 -5.561 1.00 58.19 93 ALA A O 1
ATOM 697 N N . PHE A 1 94 ? -5.335 -17.130 -5.268 1.00 55.84 94 PHE A N 1
ATOM 698 C CA . PHE A 1 94 ? -4.996 -17.222 -6.682 1.00 55.84 94 PHE A CA 1
ATOM 699 C C . PHE A 1 94 ? -5.001 -18.667 -7.171 1.00 55.84 94 PHE A C 1
ATOM 701 O O . PHE A 1 94 ? -4.311 -19.534 -6.633 1.00 55.84 94 PHE A O 1
ATOM 708 N N . SER A 1 95 ? -5.767 -18.902 -8.237 1.00 38.41 95 SER A N 1
ATOM 709 C CA . SER A 1 95 ? -5.664 -20.114 -9.038 1.00 38.41 95 SER A CA 1
ATOM 710 C C . SER A 1 95 ? -4.285 -20.127 -9.696 1.00 38.41 95 SER A C 1
ATOM 712 O O . SER A 1 95 ? -3.914 -19.185 -10.397 1.00 38.41 95 SER A O 1
ATOM 714 N N . ARG A 1 96 ? -3.511 -21.192 -9.454 1.00 33.81 96 ARG A N 1
ATOM 715 C CA . ARG A 1 96 ? -2.252 -21.508 -10.148 1.00 33.81 96 ARG A CA 1
ATOM 716 C C . ARG A 1 96 ? -2.545 -21.699 -11.641 1.00 33.81 96 ARG A C 1
ATOM 718 O O . ARG A 1 96 ? -2.762 -22.818 -12.088 1.00 33.81 96 ARG A O 1
ATOM 725 N N . GLY A 1 97 ? -2.632 -20.612 -12.397 1.00 33.53 97 GLY A N 1
ATOM 726 C CA . GLY A 1 97 ? -3.089 -20.668 -13.783 1.00 33.53 97 GLY A CA 1
ATOM 727 C C . GLY A 1 97 ? -3.054 -19.316 -14.482 1.00 33.53 97 GLY A C 1
ATOM 728 O O . GLY A 1 97 ? -4.069 -18.880 -14.998 1.00 33.53 97 GLY A O 1
ATOM 729 N N . GLY A 1 98 ? -1.906 -18.633 -14.463 1.00 36.38 98 GLY A N 1
ATOM 730 C CA . GLY A 1 98 ? -1.531 -17.643 -15.486 1.00 36.38 98 GLY A CA 1
ATOM 731 C C . GLY A 1 98 ? -2.371 -16.365 -15.650 1.00 36.38 98 GLY A C 1
ATOM 732 O O . GLY A 1 98 ? -2.124 -15.636 -16.604 1.00 36.38 98 GLY A O 1
ATOM 733 N N . GLY A 1 99 ? -3.336 -16.068 -14.775 1.00 46.03 99 GLY A N 1
ATOM 734 C CA . GLY A 1 99 ? -4.071 -14.797 -14.788 1.00 46.03 99 GLY A CA 1
ATOM 735 C C . GLY A 1 99 ? -3.325 -13.684 -14.044 1.00 46.03 99 GLY A C 1
ATOM 736 O O . GLY A 1 99 ? -2.732 -13.941 -12.996 1.00 46.03 99 GLY A O 1
ATOM 737 N N . GLU A 1 100 ? -3.367 -12.455 -14.574 1.00 55.12 100 GLU A N 1
ATOM 738 C CA . GLU A 1 100 ? -2.860 -11.242 -13.912 1.00 55.12 100 GLU A CA 1
ATOM 739 C C . GLU A 1 100 ? -3.392 -11.164 -12.474 1.00 55.12 100 GLU A C 1
ATOM 741 O O . GLU A 1 100 ? -4.604 -11.112 -12.252 1.00 55.12 100 GLU A O 1
ATOM 746 N N . TYR A 1 101 ? -2.487 -11.156 -11.491 1.00 61.22 101 TYR A N 1
ATOM 747 C CA . TYR A 1 101 ? -2.866 -10.946 -10.102 1.00 61.22 101 TYR A CA 1
ATOM 748 C C . TYR A 1 101 ? -3.450 -9.548 -9.932 1.00 61.22 101 TYR A C 1
ATOM 750 O O . TYR A 1 101 ? -2.711 -8.570 -9.937 1.00 61.22 101 TYR A O 1
ATOM 758 N N . ARG A 1 102 ? -4.776 -9.453 -9.786 1.00 70.12 102 ARG A N 1
ATOM 759 C CA . ARG A 1 102 ? -5.483 -8.217 -9.442 1.00 70.12 102 ARG A CA 1
ATOM 760 C C . ARG A 1 102 ? -6.322 -8.410 -8.191 1.00 70.12 102 ARG A C 1
ATOM 762 O O . ARG A 1 102 ? -7.079 -9.373 -8.075 1.00 70.12 102 ARG A O 1
ATOM 769 N N . LEU A 1 103 ? -6.177 -7.476 -7.257 1.00 79.25 103 LEU A N 1
ATOM 770 C CA . LEU A 1 103 ? -7.039 -7.409 -6.088 1.00 79.25 103 LEU A CA 1
ATOM 771 C C . LEU A 1 103 ? -8.453 -6.961 -6.503 1.00 79.25 103 LEU A C 1
ATOM 773 O O . LEU A 1 103 ? -8.591 -6.175 -7.444 1.00 79.25 103 LEU A O 1
ATOM 777 N N . PRO A 1 104 ? -9.499 -7.425 -5.795 1.00 85.31 104 PRO A N 1
ATOM 778 C CA . PRO A 1 104 ? -10.848 -6.894 -5.937 1.00 85.31 104 PRO A CA 1
ATOM 779 C C . PRO A 1 104 ? -10.875 -5.369 -5.810 1.00 85.31 104 PRO A C 1
ATOM 781 O O . PRO A 1 104 ? -10.152 -4.802 -4.988 1.00 85.31 104 PRO A O 1
ATOM 784 N N . GLU A 1 105 ? -11.758 -4.718 -6.566 1.00 85.88 105 GLU A N 1
ATOM 785 C CA . GLU A 1 105 ? -11.846 -3.253 -6.642 1.00 85.88 105 GLU A CA 1
ATOM 786 C C . GLU A 1 105 ? -11.969 -2.590 -5.262 1.00 85.88 105 GLU A C 1
ATOM 788 O O . GLU A 1 105 ? -11.269 -1.624 -4.980 1.00 85.88 105 GLU A O 1
ATOM 793 N N . ALA A 1 106 ? -12.771 -3.157 -4.354 1.00 86.62 106 ALA A N 1
ATOM 794 C CA . ALA A 1 106 ? -12.921 -2.637 -2.993 1.00 86.62 106 ALA A CA 1
ATOM 795 C C . ALA A 1 106 ? -11.588 -2.593 -2.218 1.00 86.62 106 ALA A C 1
ATOM 797 O O . ALA A 1 106 ? -11.307 -1.636 -1.494 1.00 86.62 106 ALA A O 1
ATOM 798 N N . ILE A 1 107 ? -10.739 -3.611 -2.391 1.00 88.62 107 ILE A N 1
ATOM 799 C CA . ILE A 1 107 ? -9.420 -3.681 -1.752 1.00 88.62 107 ILE A CA 1
ATOM 800 C C . ILE A 1 107 ? -8.455 -2.716 -2.449 1.00 88.62 107 ILE A C 1
ATOM 802 O O . ILE A 1 107 ? -7.736 -1.983 -1.771 1.00 88.62 107 ILE A O 1
ATOM 806 N N . SER A 1 108 ? -8.473 -2.666 -3.782 1.00 88.25 108 SER A N 1
ATOM 807 C CA . SER A 1 108 ? -7.655 -1.742 -4.578 1.00 88.25 108 SER A CA 1
ATOM 808 C C . SER A 1 108 ? -7.942 -0.279 -4.227 1.00 88.25 108 SER A C 1
ATOM 810 O O . SER A 1 108 ? -7.008 0.488 -3.999 1.00 88.25 108 SER A O 1
ATOM 812 N N . GLN A 1 109 ? -9.215 0.097 -4.084 1.00 89.56 109 GLN A N 1
ATOM 813 C CA . GLN A 1 109 ? -9.625 1.436 -3.654 1.00 89.56 109 GLN A CA 1
ATOM 814 C C . GLN A 1 109 ? -9.207 1.734 -2.215 1.00 89.56 109 GLN A C 1
ATOM 816 O O . GLN A 1 109 ? -8.705 2.819 -1.943 1.00 89.56 109 GLN A O 1
ATOM 821 N N . CYS A 1 110 ? -9.350 0.771 -1.302 1.00 89.81 110 CYS A N 1
ATOM 822 C CA . CYS A 1 110 ? -8.894 0.920 0.079 1.00 89.81 110 CYS A CA 1
ATOM 823 C C . CYS A 1 110 ? -7.386 1.207 0.174 1.00 89.81 110 CYS A C 1
ATOM 825 O O . CYS A 1 110 ? -6.969 2.068 0.953 1.00 89.81 110 CYS A O 1
ATOM 827 N N . ILE A 1 111 ? -6.578 0.513 -0.636 1.00 90.62 111 ILE A N 1
ATOM 828 C CA . ILE A 1 111 ? -5.132 0.746 -0.739 1.00 90.62 111 ILE A CA 1
ATOM 829 C C . ILE A 1 111 ? -4.861 2.121 -1.357 1.00 90.62 111 ILE A C 1
ATOM 831 O O . ILE A 1 111 ? -4.074 2.882 -0.804 1.00 90.62 111 ILE A O 1
ATOM 835 N N . ALA A 1 112 ? -5.526 2.456 -2.469 1.00 90.56 112 ALA A N 1
ATOM 836 C CA . ALA A 1 112 ? -5.338 3.725 -3.178 1.00 90.56 112 ALA A CA 1
ATOM 837 C C . ALA A 1 112 ? -5.678 4.947 -2.313 1.00 90.56 112 ALA A C 1
ATOM 839 O O . ALA A 1 112 ? -5.017 5.976 -2.405 1.00 90.56 112 ALA A O 1
ATOM 840 N N . GLN A 1 113 ? -6.709 4.827 -1.476 1.00 90.12 113 GLN A N 1
ATOM 841 C CA . GLN A 1 113 ? -7.144 5.871 -0.551 1.00 90.12 113 GLN A CA 1
ATOM 842 C C . GLN A 1 113 ? -6.320 5.907 0.740 1.00 90.12 113 GLN A C 1
ATOM 844 O O . GLN A 1 113 ? -6.591 6.752 1.586 1.00 90.12 113 GLN A O 1
ATOM 849 N N . GLU A 1 114 ? -5.365 4.984 0.917 1.00 89.56 114 GLU A N 1
ATOM 850 C CA . GLU A 1 114 ? -4.592 4.822 2.152 1.00 89.56 114 GLU A CA 1
ATOM 851 C C . GLU A 1 114 ? -5.505 4.843 3.383 1.00 89.56 114 GLU A C 1
ATOM 853 O O . GLU A 1 114 ? -5.294 5.610 4.322 1.00 89.56 114 GLU A O 1
ATOM 858 N N . ASN A 1 115 ? -6.562 4.017 3.356 1.00 88.19 115 ASN A N 1
ATOM 859 C CA . ASN A 1 115 ? -7.609 4.049 4.373 1.00 88.19 115 ASN A CA 1
ATOM 860 C C . ASN A 1 115 ? -7.004 4.046 5.783 1.00 88.19 115 ASN A C 1
ATOM 862 O O . ASN A 1 115 ? -6.302 3.108 6.152 1.00 88.19 115 ASN A O 1
ATOM 866 N N . ILE A 1 116 ? -7.308 5.069 6.582 1.00 86.75 116 ILE A N 1
ATOM 867 C CA . ILE A 1 116 ? -6.602 5.330 7.842 1.00 86.75 116 ILE A CA 1
ATOM 868 C C . ILE A 1 116 ? -6.651 4.159 8.836 1.00 86.75 116 ILE A C 1
ATOM 870 O O . ILE A 1 116 ? -5.666 3.859 9.514 1.00 86.75 116 ILE A O 1
ATOM 874 N N . VAL A 1 117 ? -7.768 3.429 8.872 1.00 86.38 117 VAL A N 1
ATOM 875 C CA . VAL A 1 117 ? -7.920 2.244 9.720 1.00 86.38 117 VAL A CA 1
ATOM 876 C C . VAL A 1 117 ? -7.074 1.095 9.171 1.00 86.38 117 VAL A C 1
ATOM 878 O O . VAL A 1 117 ? -6.344 0.453 9.926 1.00 86.38 117 VAL A O 1
ATOM 881 N N . ALA A 1 118 ? -7.107 0.856 7.858 1.00 89.69 118 ALA A N 1
ATOM 882 C CA . ALA A 1 118 ? -6.276 -0.165 7.224 1.00 89.69 118 ALA A CA 1
ATOM 883 C C . ALA A 1 118 ? -4.771 0.148 7.351 1.00 89.69 118 ALA A C 1
ATOM 885 O O . ALA A 1 118 ? -3.982 -0.741 7.670 1.00 89.69 118 ALA A O 1
ATOM 886 N N . MET A 1 119 ? -4.382 1.416 7.193 1.00 89.94 119 MET A N 1
ATOM 887 C CA . MET A 1 119 ? -3.022 1.919 7.396 1.00 89.94 119 MET A CA 1
ATOM 888 C C . MET A 1 119 ? -2.556 1.720 8.837 1.00 89.94 119 MET A C 1
ATOM 890 O O . MET A 1 119 ? -1.405 1.338 9.062 1.00 89.94 119 MET A O 1
ATOM 894 N N . CYS A 1 120 ? -3.445 1.895 9.818 1.00 89.88 120 CYS A N 1
ATOM 895 C CA . CYS A 1 120 ? -3.150 1.559 11.206 1.00 89.88 120 CYS A CA 1
ATOM 896 C C . CYS A 1 120 ? -2.825 0.076 11.357 1.00 89.88 120 CYS A C 1
ATOM 898 O O . CYS A 1 120 ? -1.745 -0.259 11.831 1.00 89.88 120 CYS A O 1
ATOM 900 N N . TYR A 1 121 ? -3.697 -0.823 10.893 1.00 88.81 121 TYR A N 1
ATOM 901 C CA . TYR A 1 121 ? -3.444 -2.265 10.993 1.00 88.81 121 TYR A CA 1
ATOM 902 C C . TYR A 1 121 ? -2.200 -2.715 10.205 1.00 88.81 121 TYR A C 1
ATOM 904 O O . TYR A 1 121 ? -1.575 -3.712 10.560 1.00 88.81 121 TYR A O 1
ATOM 912 N N . ALA A 1 122 ? -1.828 -1.998 9.141 1.00 89.62 122 ALA A N 1
ATOM 913 C CA . ALA A 1 122 ? -0.620 -2.277 8.368 1.00 89.62 122 ALA A CA 1
ATOM 914 C C . ALA A 1 122 ? 0.675 -1.806 9.059 1.00 89.62 122 ALA A C 1
ATOM 916 O O . ALA A 1 122 ? 1.739 -2.410 8.855 1.00 89.62 122 ALA A O 1
ATOM 917 N N . SER A 1 123 ? 0.595 -0.731 9.855 1.00 86.88 123 SER A N 1
ATOM 918 C CA . SER A 1 123 ? 1.737 -0.059 10.498 1.00 86.88 123 SER A CA 1
ATOM 919 C C . SER A 1 123 ? 1.925 -0.398 11.980 1.00 86.88 123 SER A C 1
ATOM 921 O O . SER A 1 123 ? 3.057 -0.393 12.464 1.00 86.88 123 SER A O 1
ATOM 923 N N . LYS A 1 124 ? 0.841 -0.679 12.705 1.00 86.44 124 LYS A N 1
ATOM 924 C CA . LYS A 1 124 ? 0.787 -0.910 14.154 1.00 86.44 124 LYS A CA 1
ATOM 925 C C . LYS A 1 124 ? 0.209 -2.292 14.460 1.00 86.44 124 LYS A C 1
ATOM 927 O O . LYS A 1 124 ? -0.290 -2.993 13.583 1.00 86.44 124 LYS A O 1
ATOM 932 N N . CYS A 1 125 ? 0.277 -2.701 15.726 1.00 80.94 125 CYS A N 1
ATOM 933 C CA . CYS A 1 125 ? -0.389 -3.925 16.160 1.00 80.94 125 CYS A CA 1
ATOM 934 C C . CYS A 1 125 ? -1.913 -3.735 16.204 1.00 80.94 125 CYS A C 1
ATOM 936 O O . CYS A 1 125 ? -2.415 -2.649 16.498 1.00 80.94 125 CYS A O 1
ATOM 938 N N . SER A 1 126 ? -2.653 -4.816 15.946 1.00 80.31 126 SER A N 1
ATOM 939 C CA . SER A 1 126 ? -4.117 -4.779 15.845 1.00 80.31 126 SER A CA 1
ATOM 940 C C . SER A 1 126 ? -4.790 -4.220 17.095 1.00 80.31 126 SER A C 1
ATOM 942 O O . SER A 1 126 ? -5.677 -3.385 16.977 1.00 80.31 126 SER A O 1
ATOM 944 N N . GLN A 1 127 ? -4.294 -4.587 18.279 1.00 84.81 127 GLN A N 1
ATOM 945 C CA . GLN A 1 127 ? -4.854 -4.156 19.559 1.00 84.81 127 GLN A CA 1
ATOM 946 C C . GLN A 1 127 ? -4.851 -2.628 19.739 1.00 84.81 127 GLN A C 1
ATOM 948 O O . GLN A 1 127 ? -5.796 -2.080 20.302 1.00 84.81 127 GLN A O 1
ATOM 953 N N . GLN A 1 128 ? -3.814 -1.930 19.258 1.00 87.38 128 GLN A N 1
ATOM 954 C CA . GLN A 1 128 ? -3.769 -0.464 19.328 1.00 87.38 128 GLN A CA 1
ATOM 955 C C . GLN A 1 128 ? -4.836 0.154 18.426 1.00 87.38 128 GLN A C 1
ATOM 957 O O . GLN A 1 128 ? -5.607 1.001 18.874 1.00 87.38 128 GLN A O 1
ATOM 962 N N . CYS A 1 129 ? -4.929 -0.325 17.186 1.00 87.50 129 CYS A N 1
ATOM 963 C CA . CYS A 1 129 ? -5.918 0.157 16.228 1.00 87.50 129 CYS A CA 1
ATOM 964 C C . CYS A 1 129 ? -7.348 -0.121 16.701 1.00 87.50 129 CYS A C 1
ATOM 966 O O . CYS A 1 129 ? -8.204 0.752 16.586 1.00 87.50 129 CYS A O 1
ATOM 968 N N . ASP A 1 130 ? -7.601 -1.291 17.292 1.00 86.56 130 ASP A N 1
ATOM 969 C CA . ASP A 1 130 ? -8.898 -1.638 17.881 1.00 86.56 130 ASP A CA 1
ATOM 970 C C . ASP A 1 130 ? -9.265 -0.669 19.016 1.00 86.56 130 ASP A C 1
ATOM 972 O O . ASP A 1 130 ? -10.371 -0.125 19.039 1.00 86.56 130 ASP A O 1
ATOM 976 N N . GLY A 1 131 ? -8.317 -0.370 19.912 1.00 86.38 131 GLY A N 1
ATOM 977 C CA . GLY A 1 131 ? -8.515 0.607 20.986 1.00 86.38 131 GLY A CA 1
ATOM 978 C C . GLY A 1 131 ? -8.818 2.017 20.468 1.00 86.38 131 GLY A C 1
ATOM 979 O O . GLY A 1 131 ? -9.715 2.696 20.977 1.00 86.38 131 GLY A O 1
ATOM 980 N N . TRP A 1 132 ? -8.118 2.460 19.422 1.00 87.69 132 TRP A N 1
ATOM 981 C CA . TRP A 1 132 ? -8.359 3.766 18.803 1.00 87.69 132 TRP A CA 1
ATOM 982 C C . TRP A 1 132 ? -9.701 3.835 18.086 1.00 87.69 132 TRP A C 1
ATOM 984 O O . TRP A 1 132 ? -10.384 4.852 18.190 1.00 87.69 132 TRP A O 1
ATOM 994 N N . ARG A 1 133 ? -10.127 2.753 17.425 1.00 86.12 133 ARG A N 1
ATOM 995 C CA . ARG A 1 133 ? -11.450 2.681 16.791 1.00 86.12 133 ARG A CA 1
ATOM 996 C C . ARG A 1 133 ? -12.562 2.871 17.810 1.00 86.12 133 ARG A C 1
ATOM 998 O O . ARG A 1 133 ? -13.441 3.695 17.580 1.00 86.12 133 ARG A O 1
ATOM 1005 N N . VAL A 1 134 ? -12.487 2.177 18.946 1.00 86.56 134 VAL A N 1
ATOM 1006 C CA . VAL A 1 134 ? -13.453 2.344 20.044 1.00 86.56 134 VAL A CA 1
ATOM 1007 C C . VAL A 1 134 ? -13.424 3.779 20.568 1.00 86.56 134 VAL A C 1
ATOM 1009 O O . VAL A 1 134 ? -14.465 4.416 20.695 1.00 86.56 134 VAL A O 1
ATOM 1012 N N . THR A 1 135 ? -12.228 4.322 20.804 1.00 87.88 135 THR A N 1
ATOM 1013 C CA . THR A 1 135 ? -12.062 5.679 21.347 1.00 87.88 135 THR A CA 1
ATOM 1014 C C . THR A 1 135 ? -12.609 6.762 20.413 1.00 87.88 135 THR A C 1
ATOM 1016 O O . THR A 1 135 ? -13.180 7.744 20.877 1.00 87.88 135 THR A O 1
ATOM 1019 N N . CYS A 1 136 ? -12.452 6.585 19.102 1.00 86.69 136 CYS A N 1
ATOM 1020 C CA . CYS A 1 136 ? -12.951 7.504 18.081 1.00 86.69 136 CYS A CA 1
ATOM 1021 C C . CYS A 1 136 ? -14.370 7.162 17.597 1.00 86.69 136 CYS A C 1
ATOM 1023 O O . CYS A 1 136 ? -14.824 7.723 16.603 1.00 86.69 136 CYS A O 1
ATOM 1025 N N . ASN A 1 137 ? -15.074 6.256 18.287 1.00 86.38 137 ASN A N 1
ATOM 1026 C CA . ASN A 1 137 ? -16.435 5.828 17.963 1.00 86.38 137 ASN A CA 1
ATOM 1027 C C . ASN A 1 137 ? -16.596 5.349 16.503 1.00 86.38 137 ASN A C 1
ATOM 1029 O O . ASN A 1 137 ? -17.587 5.646 15.832 1.00 86.38 137 ASN A O 1
ATOM 1033 N N . ILE A 1 138 ? -15.591 4.634 15.992 1.00 82.94 138 ILE A N 1
ATOM 1034 C CA . ILE A 1 138 ? -15.572 4.050 14.648 1.00 82.94 138 ILE A CA 1
ATOM 1035 C C . ILE A 1 138 ? -16.212 2.660 14.716 1.00 82.94 138 ILE A C 1
ATOM 1037 O O . ILE A 1 138 ? -15.529 1.638 14.839 1.00 82.94 138 ILE A O 1
ATOM 1041 N N . ASN A 1 139 ? -17.543 2.635 14.632 1.00 66.75 139 ASN A N 1
ATOM 1042 C CA . ASN A 1 139 ? -18.350 1.417 14.676 1.00 66.75 139 ASN A CA 1
ATOM 1043 C C . ASN A 1 139 ? -18.822 1.056 13.258 1.00 66.75 139 ASN A C 1
ATOM 1045 O O . ASN A 1 139 ? -19.777 1.640 12.758 1.00 66.75 139 ASN A O 1
ATOM 1049 N N . GLY A 1 140 ? -18.150 0.107 12.598 1.00 62.84 140 GLY A N 1
ATOM 1050 C CA . GLY A 1 140 ? -18.555 -0.394 11.276 1.00 62.84 140 GLY A CA 1
ATOM 1051 C C . GLY A 1 140 ? -17.401 -0.777 10.345 1.00 62.84 140 GLY A C 1
ATOM 1052 O O . GLY A 1 140 ? -16.232 -0.486 10.617 1.00 62.84 140 GLY A O 1
ATOM 1053 N N . GLY A 1 141 ? -17.751 -1.458 9.249 1.00 61.00 141 GLY A N 1
ATOM 1054 C CA . GLY A 1 141 ? -16.953 -1.479 8.019 1.00 61.00 141 GLY A CA 1
ATOM 1055 C C . GLY A 1 141 ? -17.074 -0.139 7.288 1.00 61.00 141 GLY A C 1
ATOM 1056 O O . GLY A 1 141 ? -17.894 0.687 7.668 1.00 61.00 141 GLY A O 1
ATOM 1057 N N . MET A 1 142 ? -16.240 0.063 6.271 1.00 56.03 142 MET A N 1
ATOM 1058 C CA . MET A 1 142 ? -15.864 1.321 5.598 1.00 56.03 142 MET A CA 1
ATOM 1059 C C . MET A 1 142 ? -16.967 2.243 5.004 1.00 56.03 142 MET A C 1
ATOM 1061 O O . MET A 1 142 ? -16.712 2.937 4.021 1.00 56.03 142 MET A O 1
ATOM 1065 N N . ALA A 1 143 ? -18.173 2.323 5.563 1.00 53.53 143 ALA A N 1
ATOM 1066 C CA . ALA A 1 143 ? -19.108 3.398 5.254 1.00 53.53 143 ALA A CA 1
ATOM 1067 C C . ALA A 1 143 ? -18.551 4.709 5.836 1.00 53.53 143 ALA A C 1
ATOM 1069 O O . ALA A 1 143 ? -18.806 5.028 6.989 1.00 53.53 143 ALA A O 1
ATOM 1070 N N . GLN A 1 144 ? -17.705 5.375 5.040 1.00 62.88 144 GLN A N 1
ATOM 1071 C CA . GLN A 1 144 ? -17.209 6.751 5.167 1.00 62.88 144 GLN A CA 1
ATOM 1072 C C . GLN A 1 144 ? -17.053 7.255 6.608 1.00 62.88 144 GLN A C 1
ATOM 1074 O O . GLN A 1 144 ? -18.003 7.729 7.226 1.00 62.88 144 GLN A O 1
ATOM 1079 N N . LEU A 1 145 ? -15.816 7.214 7.112 1.00 74.75 145 LEU A N 1
ATOM 1080 C CA . LEU A 1 145 ? -15.479 7.916 8.347 1.00 74.75 145 LEU A CA 1
ATOM 1081 C C . LEU A 1 145 ? -15.864 9.389 8.218 1.00 74.75 145 LEU A C 1
ATOM 1083 O O . LEU A 1 145 ? -15.565 10.025 7.203 1.00 74.75 145 LEU A O 1
ATOM 1087 N N . THR A 1 146 ? -16.490 9.936 9.253 1.00 83.00 146 THR A N 1
ATOM 1088 C CA . THR A 1 146 ? -16.744 11.374 9.296 1.00 83.00 146 THR A CA 1
ATOM 1089 C C . THR A 1 146 ? -15.418 12.133 9.437 1.00 83.00 146 THR A C 1
ATOM 1091 O O . THR A 1 146 ? -14.440 11.580 9.959 1.00 83.00 146 THR A O 1
ATOM 1094 N N . PRO A 1 147 ? -15.342 13.406 9.017 1.00 84.00 147 PRO A N 1
ATOM 1095 C CA . PRO A 1 147 ? -14.142 14.220 9.211 1.00 84.00 147 PRO A CA 1
ATOM 1096 C C . PRO A 1 147 ? -13.681 14.271 10.677 1.00 84.00 147 PRO A C 1
ATOM 1098 O O . PRO A 1 147 ? -12.478 14.291 10.950 1.00 84.00 147 PRO A O 1
ATOM 1101 N N . GLU A 1 148 ? -14.618 14.230 11.634 1.00 85.00 148 GLU A N 1
ATOM 1102 C CA . GLU A 1 148 ? -14.301 14.175 13.064 1.00 85.00 148 GLU A CA 1
ATOM 1103 C C . GLU A 1 148 ? -13.646 12.846 13.455 1.00 85.00 148 GLU A C 1
ATOM 1105 O O . GLU A 1 148 ? -12.682 12.838 14.222 1.00 85.00 148 GLU A O 1
ATOM 1110 N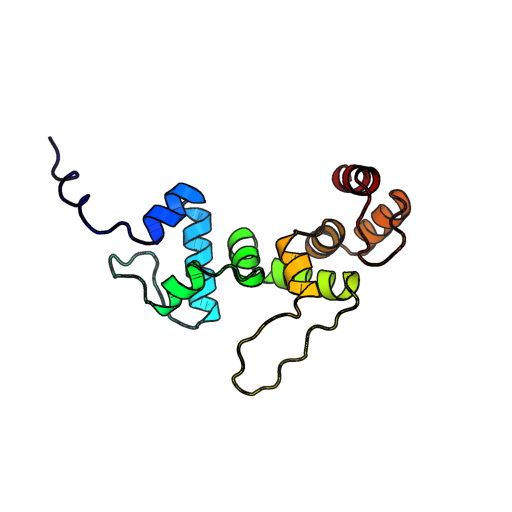 N . GLN A 1 149 ? -14.130 11.725 12.911 1.00 86.38 149 GLN A N 1
ATOM 1111 C CA . GLN A 1 149 ? -13.547 10.403 13.148 1.00 86.38 149 GLN A CA 1
ATOM 1112 C C . GLN A 1 149 ? -12.145 10.293 12.546 1.00 86.38 149 GLN A C 1
ATOM 1114 O O . GLN A 1 149 ? -11.245 9.788 13.216 1.00 86.38 149 GLN A O 1
ATOM 1119 N N . VAL A 1 150 ? -11.939 10.812 11.328 1.00 84.31 150 VAL A N 1
ATOM 1120 C CA . VAL A 1 150 ? -10.611 10.886 10.694 1.00 84.31 150 VAL A CA 1
ATOM 1121 C C . VAL A 1 150 ? -9.665 11.700 11.571 1.00 84.31 150 VAL A C 1
ATOM 1123 O O . VAL A 1 150 ? -8.633 11.191 11.998 1.00 84.31 150 VAL A O 1
ATOM 1126 N N . THR A 1 151 ? -10.068 12.915 11.950 1.00 86.69 151 THR A N 1
ATOM 1127 C CA . THR A 1 151 ? -9.246 13.804 12.784 1.00 86.69 151 THR A CA 1
ATOM 1128 C C . THR A 1 151 ? -8.930 13.190 14.151 1.00 86.69 151 THR A C 1
ATOM 1130 O O . THR A 1 151 ? -7.825 13.353 14.668 1.00 86.69 151 THR A O 1
ATOM 1133 N N . CYS A 1 152 ? -9.888 12.494 14.773 1.00 87.00 152 CYS A N 1
ATOM 1134 C CA . CYS A 1 152 ? -9.657 11.794 16.037 1.00 87.00 152 CYS A CA 1
ATOM 1135 C C . CYS A 1 152 ? -8.586 10.713 15.887 1.00 87.00 152 CYS A C 1
ATOM 1137 O O . CYS A 1 152 ? -7.731 10.572 16.761 1.00 87.00 152 CYS A O 1
ATOM 1139 N N . PHE A 1 153 ? -8.642 9.965 14.788 1.00 86.38 153 PHE A N 1
ATOM 1140 C CA . PHE A 1 153 ? -7.780 8.822 14.553 1.00 86.38 153 PHE A CA 1
ATOM 1141 C C . PHE A 1 153 ? -6.369 9.237 14.102 1.00 86.38 153 PHE A C 1
ATOM 1143 O O . PHE A 1 153 ? -5.400 8.624 14.533 1.00 86.38 153 PHE A O 1
ATOM 1150 N N . GLU A 1 154 ? -6.229 10.317 13.324 1.00 83.56 154 GLU A N 1
ATOM 1151 C CA . GLU A 1 154 ? -4.928 10.882 12.914 1.00 83.56 154 GLU A CA 1
ATOM 1152 C C . GLU A 1 154 ? -4.108 11.439 14.084 1.00 83.56 154 GLU A C 1
ATOM 1154 O O . GLU A 1 154 ? -2.882 11.483 14.021 1.00 83.56 154 GLU A O 1
ATOM 1159 N N . LYS A 1 155 ? -4.769 11.874 15.162 1.00 85.12 155 LYS A N 1
ATOM 1160 C CA . LYS A 1 155 ? -4.112 12.445 16.350 1.00 85.12 155 LYS A CA 1
ATOM 1161 C C . LYS A 1 155 ? -3.546 11.393 17.318 1.00 85.12 155 LYS A C 1
ATOM 1163 O O . LYS A 1 155 ? -3.102 11.777 18.403 1.00 85.12 155 LYS A O 1
ATOM 1168 N N . ARG A 1 156 ? -3.620 10.099 16.993 1.00 78.25 156 ARG A N 1
ATOM 1169 C CA . ARG A 1 156 ? -3.256 8.987 17.887 1.00 78.25 156 ARG A CA 1
ATOM 1170 C C . ARG A 1 156 ? -1.884 8.385 17.605 1.00 78.25 156 ARG A C 1
ATOM 1172 O O . ARG A 1 156 ? -1.472 8.317 16.429 1.00 78.25 156 ARG A O 1
#

pLDDT: mean 77.16, std 16.67, range [31.56, 91.88]

Sequence (156 aa):
MGLWAVLWGNLESMQVKCIAKYGEQFCSSMLSVCSSMLSIPWKNDSVQRLPPGIVGCAQTTDPVVQCRAKYSESFCNRLGAACSKVTGTDIPAFSRGGGEYRLPEAISQCIAQENIVAMCYASKCSQQCDGWRVTCNINGGMAQLTPEQVTCFEKR